Protein AF-A0A834XW19-F1 (afdb_monomer)

Radius of gyration: 42.72 Å; Cα contacts (8 Å, |Δi|>4): 53; chains: 1; bounding box: 102×80×108 Å

Sequence (128 aa):
MDFLDDDEDLFYEEPSVETSIPHNPIEENLMNQLNTVQEQIRIAQNETVQTQELTDRILDKLFQKCLYLRDESSDSETELYDETGAPVAKKKCKRNNHDPLLIIDDIWHRIIDHKWIIGINLINNSKQ

Structure (mmCIF, N/CA/C/O backbone):
data_AF-A0A834XW19-F1
#
_entry.id   AF-A0A834XW19-F1
#
loop_
_atom_site.group_PDB
_atom_site.id
_atom_site.type_symbol
_atom_site.label_atom_id
_atom_site.label_alt_id
_atom_site.label_comp_id
_atom_site.label_asym_id
_atom_site.label_entity_id
_atom_site.label_seq_id
_atom_site.pdbx_PDB_ins_code
_atom_site.Cartn_x
_atom_site.Cartn_y
_atom_site.Cartn_z
_atom_site.occupancy
_atom_site.B_iso_or_equiv
_atom_site.auth_seq_id
_atom_site.auth_comp_id
_atom_site.auth_asym_id
_atom_site.auth_atom_id
_atom_site.pdbx_PDB_model_num
ATOM 1 N N . MET A 1 1 ? 61.018 -59.749 -54.832 1.00 38.97 1 MET A N 1
ATOM 2 C CA . MET A 1 1 ? 62.216 -58.962 -54.502 1.00 38.97 1 MET A CA 1
ATOM 3 C C . MET A 1 1 ? 61.912 -57.542 -54.916 1.00 38.97 1 MET A C 1
ATOM 5 O O . MET A 1 1 ? 62.233 -57.157 -56.030 1.00 38.97 1 MET A O 1
ATOM 9 N N . ASP A 1 2 ? 60.963 -56.915 -54.221 1.00 47.47 2 ASP A N 1
ATOM 10 C CA . ASP A 1 2 ? 61.080 -56.379 -52.839 1.00 47.47 2 ASP A CA 1
ATOM 11 C C . ASP A 1 2 ? 61.902 -55.082 -52.950 1.00 47.47 2 ASP A C 1
ATOM 13 O O . ASP A 1 2 ? 62.939 -55.084 -53.605 1.00 47.47 2 ASP A O 1
ATOM 17 N N . PHE A 1 3 ? 61.469 -53.928 -52.451 1.00 44.00 3 PHE A N 1
ATOM 18 C CA . PHE A 1 3 ? 60.990 -53.682 -51.096 1.00 44.00 3 PHE A CA 1
ATOM 19 C C . PHE A 1 3 ? 59.999 -52.506 -51.032 1.00 44.00 3 PHE A C 1
ATOM 21 O O . PHE A 1 3 ? 59.973 -51.645 -51.910 1.00 44.00 3 PHE A O 1
ATOM 28 N N . LEU A 1 4 ? 59.186 -52.556 -49.975 1.00 53.06 4 LEU A N 1
ATOM 29 C CA . LEU A 1 4 ? 58.339 -51.503 -49.417 1.00 53.06 4 LEU A CA 1
ATOM 30 C C . LEU A 1 4 ? 59.165 -50.271 -49.012 1.00 53.06 4 LEU A C 1
ATOM 32 O O . LEU A 1 4 ? 60.360 -50.409 -48.765 1.00 53.06 4 LEU A O 1
ATOM 36 N N . ASP A 1 5 ? 58.509 -49.113 -48.967 1.00 49.56 5 ASP A N 1
ATOM 37 C CA . ASP A 1 5 ? 58.403 -48.216 -47.795 1.00 49.56 5 ASP A CA 1
ATOM 38 C C . ASP A 1 5 ? 57.651 -46.965 -48.297 1.00 49.56 5 ASP A C 1
ATOM 40 O O . ASP A 1 5 ? 58.049 -46.337 -49.276 1.00 49.56 5 ASP A O 1
ATOM 44 N N . ASP A 1 6 ? 56.386 -46.760 -47.926 1.00 57.53 6 ASP A N 1
ATOM 45 C CA . ASP A 1 6 ? 55.945 -46.350 -46.583 1.00 57.53 6 ASP A CA 1
ATOM 46 C C . ASP A 1 6 ? 56.638 -45.054 -46.173 1.00 57.53 6 ASP A C 1
ATOM 48 O O . ASP A 1 6 ? 57.533 -45.064 -45.346 1.00 57.53 6 ASP A O 1
ATOM 52 N N . ASP A 1 7 ? 56.238 -43.950 -46.804 1.00 54.88 7 ASP A N 1
ATOM 53 C CA . ASP A 1 7 ? 56.538 -42.617 -46.301 1.00 54.88 7 ASP A CA 1
ATOM 54 C C . ASP A 1 7 ? 55.292 -41.745 -46.465 1.00 54.88 7 ASP A C 1
ATOM 56 O O . ASP A 1 7 ? 54.982 -41.204 -47.528 1.00 54.88 7 ASP A O 1
ATOM 60 N N . GLU A 1 8 ? 54.596 -41.673 -45.337 1.00 55.12 8 GLU A N 1
ATOM 61 C CA . GLU A 1 8 ? 53.837 -40.532 -44.850 1.00 55.12 8 GLU A CA 1
ATOM 62 C C . GLU A 1 8 ? 52.593 -40.132 -45.647 1.00 55.12 8 GLU A C 1
ATOM 64 O O . GLU A 1 8 ? 52.602 -39.272 -46.531 1.00 55.12 8 GLU A O 1
ATOM 69 N N . ASP A 1 9 ? 51.463 -40.677 -45.184 1.00 52.72 9 ASP A N 1
ATOM 70 C CA . ASP A 1 9 ? 50.195 -39.957 -45.126 1.00 52.72 9 ASP A CA 1
ATOM 71 C C . ASP A 1 9 ? 50.441 -38.567 -44.517 1.00 52.72 9 ASP A C 1
ATOM 73 O O . ASP A 1 9 ? 50.406 -38.364 -43.300 1.00 52.72 9 ASP A O 1
ATOM 77 N N . LEU A 1 10 ? 50.736 -37.606 -45.393 1.00 51.56 10 LEU A N 1
ATOM 78 C CA . LEU A 1 10 ? 50.850 -36.198 -45.074 1.00 51.56 10 LEU A CA 1
ATOM 79 C C . LEU A 1 10 ? 49.490 -35.770 -44.524 1.00 51.56 10 LEU A C 1
ATOM 81 O O . LEU A 1 10 ? 48.539 -35.541 -45.275 1.00 51.56 10 LEU A O 1
ATOM 85 N N . PHE A 1 11 ? 49.407 -35.719 -43.196 1.00 50.72 11 PHE A N 1
ATOM 86 C CA . PHE A 1 11 ? 48.340 -35.087 -42.444 1.00 50.72 11 PHE A CA 1
ATOM 87 C C . PHE A 1 11 ? 48.086 -33.703 -43.048 1.00 50.72 11 PHE A C 1
ATOM 89 O O . PHE A 1 11 ? 48.764 -32.726 -42.730 1.00 50.72 11 PHE A O 1
ATOM 96 N N . TYR A 1 12 ? 47.077 -33.597 -43.908 1.00 55.84 12 TYR A N 1
ATOM 97 C CA . TYR A 1 12 ? 46.392 -32.334 -44.096 1.00 55.84 12 TYR A CA 1
ATOM 98 C C . TYR A 1 12 ? 45.549 -32.133 -42.836 1.00 55.84 12 TYR A C 1
ATOM 100 O O . TYR A 1 12 ? 44.353 -32.415 -42.819 1.00 55.84 12 TYR A O 1
ATOM 108 N N . GLU A 1 13 ? 46.198 -31.692 -41.753 1.00 59.81 13 GLU A N 1
ATOM 109 C CA . GLU A 1 13 ? 45.507 -30.933 -40.717 1.00 59.81 13 GLU A CA 1
ATOM 110 C C . GLU A 1 13 ? 44.960 -29.687 -41.409 1.00 59.81 13 GLU A C 1
ATOM 112 O O . GLU A 1 13 ? 45.646 -28.686 -41.621 1.00 59.81 13 GLU A O 1
ATOM 117 N N . GLU A 1 14 ? 43.712 -29.794 -41.851 1.00 58.34 14 GLU A N 1
ATOM 118 C CA . GLU A 1 14 ? 42.887 -28.644 -42.156 1.00 58.34 14 GLU A CA 1
ATOM 119 C C . GLU A 1 14 ? 42.942 -27.750 -40.909 1.00 58.34 14 GLU A C 1
ATOM 121 O O . GLU A 1 14 ? 42.605 -28.228 -39.820 1.00 58.34 14 GLU A O 1
ATOM 126 N N . PRO A 1 15 ? 43.429 -26.496 -40.997 1.00 52.59 15 PRO A N 1
ATOM 127 C CA . PRO A 1 15 ? 43.419 -25.630 -39.838 1.00 52.59 15 PRO A CA 1
ATOM 128 C C . PRO A 1 15 ? 41.955 -25.457 -39.463 1.00 52.59 15 PRO A C 1
ATOM 130 O O . PRO A 1 15 ? 41.191 -24.824 -40.194 1.00 52.59 15 PRO A O 1
ATOM 133 N N . SER A 1 16 ? 41.557 -26.069 -38.348 1.00 56.69 16 SER A N 1
ATOM 134 C CA . SER A 1 16 ? 40.262 -25.853 -37.733 1.00 56.69 16 SER A CA 1
ATOM 135 C C . SER A 1 16 ? 40.161 -24.359 -37.493 1.00 56.69 16 SER A C 1
ATOM 137 O O . SER A 1 16 ? 40.788 -23.823 -36.579 1.00 56.69 16 SER A O 1
ATOM 139 N N . VAL A 1 17 ? 39.447 -23.680 -38.390 1.00 54.78 17 VAL A N 1
ATOM 140 C CA . VAL A 1 17 ? 39.133 -22.268 -38.271 1.00 54.78 17 VAL A CA 1
ATOM 141 C C . VAL A 1 17 ? 38.391 -22.163 -36.956 1.00 54.78 17 VAL A C 1
ATOM 143 O O . VAL A 1 17 ? 37.241 -22.589 -36.855 1.00 54.78 17 VAL A O 1
ATOM 146 N N . GLU A 1 18 ? 39.074 -21.661 -35.929 1.00 56.22 18 GLU A N 1
ATOM 147 C CA . GLU A 1 18 ? 38.425 -21.200 -34.719 1.00 56.22 18 GLU A CA 1
ATOM 148 C C . GLU A 1 18 ? 37.368 -20.207 -35.187 1.00 56.22 18 GLU A C 1
ATOM 150 O O . GLU A 1 18 ? 37.670 -19.096 -35.634 1.00 56.22 18 GLU A O 1
ATOM 155 N N . THR A 1 19 ? 36.112 -20.644 -35.184 1.00 52.00 19 THR A N 1
ATOM 156 C CA . THR A 1 19 ? 34.979 -19.777 -35.450 1.00 52.00 19 THR A CA 1
ATOM 157 C C . THR A 1 19 ? 34.904 -18.829 -34.267 1.00 52.00 19 THR A C 1
ATOM 159 O O . THR A 1 19 ? 34.219 -19.097 -33.281 1.00 52.00 19 THR A O 1
ATOM 162 N N . SER A 1 20 ? 35.673 -17.744 -34.339 1.00 59.97 20 SER A N 1
ATOM 163 C CA . SER A 1 20 ? 35.473 -16.558 -33.526 1.00 59.97 20 SER A CA 1
ATOM 164 C C . SER A 1 20 ? 34.007 -16.178 -33.693 1.00 59.97 20 SER A C 1
ATOM 166 O O . SER A 1 20 ? 33.575 -15.784 -34.780 1.00 59.97 20 SER A O 1
ATOM 168 N N . ILE A 1 21 ? 33.218 -16.428 -32.646 1.00 67.19 21 ILE A N 1
ATOM 169 C CA . ILE A 1 21 ? 31.801 -16.086 -32.616 1.00 67.19 21 ILE A CA 1
ATOM 170 C C . ILE A 1 21 ? 31.738 -14.586 -32.917 1.00 67.19 21 ILE A C 1
ATOM 172 O O . ILE A 1 21 ? 32.397 -13.814 -32.214 1.00 67.19 21 ILE A O 1
ATOM 176 N N . PRO A 1 22 ? 31.010 -14.148 -33.957 1.00 67.06 22 PRO A N 1
ATOM 177 C CA . PRO A 1 22 ? 30.932 -12.735 -34.283 1.00 67.06 22 PRO A CA 1
ATOM 178 C C . PRO A 1 22 ? 30.329 -11.990 -33.090 1.00 67.06 22 PRO A C 1
ATOM 180 O O . PRO A 1 22 ? 29.150 -12.129 -32.774 1.00 67.06 22 PRO A O 1
ATOM 183 N N . HIS A 1 23 ? 31.171 -11.228 -32.395 1.00 73.00 23 HIS A N 1
ATOM 184 C CA . HIS A 1 23 ? 30.787 -10.436 -31.239 1.00 73.00 23 HIS A CA 1
ATOM 185 C C . HIS A 1 23 ? 29.900 -9.283 -31.714 1.00 73.00 23 HIS A C 1
ATOM 187 O O . HIS A 1 23 ? 30.380 -8.335 -32.339 1.00 73.00 23 HIS A O 1
ATOM 193 N N . ASN A 1 24 ? 28.591 -9.401 -31.481 1.00 84.44 24 ASN A N 1
ATOM 194 C CA . ASN A 1 24 ? 27.619 -8.389 -31.864 1.00 84.44 24 ASN A CA 1
ATOM 195 C C . ASN A 1 24 ? 27.370 -7.426 -30.687 1.00 84.44 24 ASN A C 1
ATOM 197 O O . ASN A 1 24 ? 26.634 -7.768 -29.759 1.00 84.44 24 ASN A O 1
ATOM 201 N N . PRO A 1 25 ? 27.917 -6.200 -30.724 1.00 88.56 25 PRO A N 1
ATOM 202 C CA . PRO A 1 25 ? 27.779 -5.249 -29.621 1.00 88.56 25 PRO A CA 1
ATOM 203 C C . PRO A 1 25 ? 26.329 -4.789 -29.409 1.0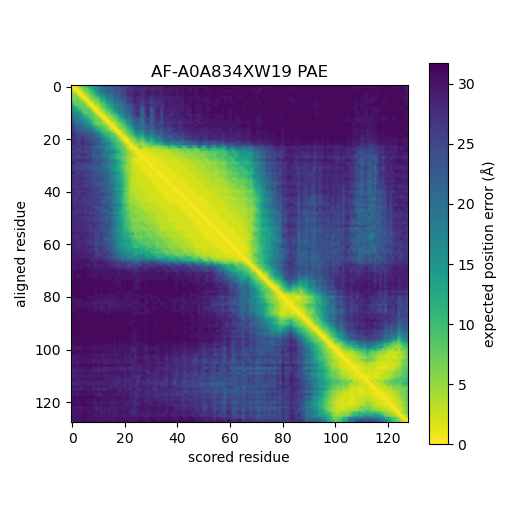0 88.56 25 PRO A C 1
ATOM 205 O O . PRO A 1 25 ? 25.963 -4.346 -28.321 1.00 88.56 25 PRO A O 1
ATOM 208 N N . ILE A 1 26 ? 25.478 -4.889 -30.438 1.00 91.06 26 ILE A N 1
ATOM 209 C CA . ILE A 1 26 ? 24.055 -4.553 -30.323 1.00 91.06 26 ILE A CA 1
ATOM 210 C C . ILE A 1 26 ? 23.337 -5.616 -29.490 1.00 91.06 26 ILE A C 1
ATOM 212 O O . ILE A 1 26 ? 22.534 -5.276 -28.626 1.00 91.06 26 ILE A O 1
ATOM 216 N N . GLU A 1 27 ? 23.644 -6.890 -29.726 1.00 90.94 27 GLU A N 1
ATOM 217 C CA . GLU A 1 27 ? 23.060 -8.011 -28.990 1.00 90.94 27 GLU A CA 1
ATOM 218 C C . GLU A 1 27 ? 23.441 -7.964 -27.507 1.00 90.94 27 GLU A C 1
ATOM 220 O O . GLU A 1 27 ? 22.569 -8.074 -26.648 1.00 90.94 27 GLU A O 1
ATOM 225 N N . GLU A 1 28 ? 24.711 -7.688 -27.199 1.00 89.44 28 GLU A N 1
ATOM 226 C CA . GLU A 1 28 ? 25.172 -7.518 -25.818 1.00 89.44 28 GLU A CA 1
ATOM 227 C C . GLU A 1 28 ? 24.458 -6.355 -25.115 1.00 89.44 28 GLU A C 1
ATOM 229 O O . GLU A 1 28 ? 23.968 -6.502 -23.995 1.00 89.44 28 GLU A O 1
ATOM 234 N N . ASN A 1 29 ? 24.342 -5.201 -25.780 1.00 93.25 29 ASN A N 1
ATOM 235 C CA . ASN A 1 29 ? 23.643 -4.048 -25.217 1.00 93.25 29 ASN A CA 1
ATOM 236 C C . ASN A 1 29 ? 22.161 -4.356 -24.944 1.00 93.25 29 ASN A C 1
ATOM 238 O O . ASN A 1 29 ? 21.643 -4.006 -23.884 1.00 93.25 29 ASN A O 1
ATOM 242 N N . LEU A 1 30 ? 21.482 -5.049 -25.864 1.00 95.12 30 LEU A N 1
ATOM 243 C CA . LEU A 1 30 ? 20.094 -5.476 -25.669 1.00 95.12 30 LEU A CA 1
ATOM 244 C C . LEU A 1 30 ? 19.961 -6.466 -24.508 1.00 95.12 30 LEU A C 1
ATOM 246 O O . LEU A 1 30 ? 19.045 -6.330 -23.696 1.00 95.12 30 LEU A O 1
ATOM 250 N N . MET A 1 31 ? 20.888 -7.417 -24.383 1.00 95.12 31 MET A N 1
ATOM 251 C CA . MET A 1 31 ? 20.888 -8.381 -23.284 1.00 95.12 31 MET A CA 1
ATOM 252 C C . MET A 1 31 ? 21.124 -7.695 -21.931 1.00 95.12 31 MET A C 1
ATOM 254 O O . MET A 1 31 ? 20.429 -7.978 -20.957 1.00 95.12 31 MET A O 1
ATOM 258 N N . ASN A 1 32 ? 22.042 -6.729 -21.875 1.00 94.62 32 ASN A N 1
ATOM 259 C CA . ASN A 1 32 ? 22.302 -5.933 -20.676 1.00 94.62 32 ASN A CA 1
ATOM 260 C C . ASN A 1 32 ? 21.085 -5.094 -20.268 1.00 94.62 32 ASN A C 1
ATOM 262 O O . ASN A 1 32 ? 20.741 -5.034 -19.084 1.00 94.62 32 ASN A O 1
ATOM 266 N N . GLN A 1 33 ? 20.396 -4.480 -21.234 1.00 96.56 33 GLN A N 1
ATOM 267 C CA . GLN A 1 33 ? 19.154 -3.748 -20.975 1.00 96.56 33 GLN A CA 1
ATOM 268 C C . GLN A 1 33 ? 18.055 -4.675 -20.458 1.00 96.56 33 GLN A C 1
ATOM 270 O O . GLN A 1 33 ? 17.401 -4.350 -19.468 1.00 96.56 33 GLN A O 1
ATOM 275 N N . LEU A 1 34 ? 17.888 -5.848 -21.074 1.00 96.81 34 LEU A N 1
ATOM 276 C CA . LEU A 1 34 ? 16.910 -6.840 -20.639 1.00 96.81 34 LEU A CA 1
ATOM 277 C C . LEU A 1 34 ? 17.184 -7.302 -19.204 1.00 96.81 34 LEU A C 1
ATOM 279 O O . LEU A 1 34 ? 16.273 -7.277 -18.378 1.00 96.81 34 LEU A O 1
ATOM 283 N N . ASN A 1 35 ? 18.433 -7.647 -18.891 1.00 96.62 35 ASN A N 1
ATOM 284 C CA . ASN A 1 35 ? 18.844 -8.062 -17.549 1.00 96.62 35 ASN A CA 1
ATOM 285 C C . ASN A 1 35 ? 18.599 -6.953 -16.518 1.00 96.62 35 ASN A C 1
ATOM 287 O O . ASN A 1 35 ? 18.106 -7.217 -15.424 1.00 96.62 35 ASN A O 1
ATOM 291 N N . THR A 1 36 ? 18.885 -5.701 -16.881 1.00 97.31 36 THR A N 1
ATOM 292 C CA . THR A 1 36 ? 18.637 -4.545 -16.008 1.00 97.31 36 THR A CA 1
ATOM 293 C C . THR A 1 36 ? 17.147 -4.390 -15.705 1.00 97.31 36 THR A C 1
ATOM 295 O O . THR A 1 36 ? 16.764 -4.225 -14.549 1.00 97.31 36 THR A O 1
ATOM 298 N N . VAL A 1 37 ? 16.292 -4.475 -16.728 1.00 97.38 37 VAL A N 1
ATOM 299 C CA . VAL A 1 37 ? 14.834 -4.381 -16.560 1.00 97.38 37 VAL A CA 1
ATOM 300 C C . VAL A 1 37 ? 14.301 -5.555 -15.739 1.00 97.38 37 VAL A C 1
ATOM 302 O O . VAL A 1 37 ? 13.478 -5.354 -14.848 1.00 97.38 37 VAL A O 1
ATOM 305 N N . GLN A 1 38 ? 14.783 -6.773 -15.987 1.00 97.88 38 GLN A N 1
ATOM 306 C CA . GLN A 1 38 ? 14.400 -7.954 -15.211 1.00 97.88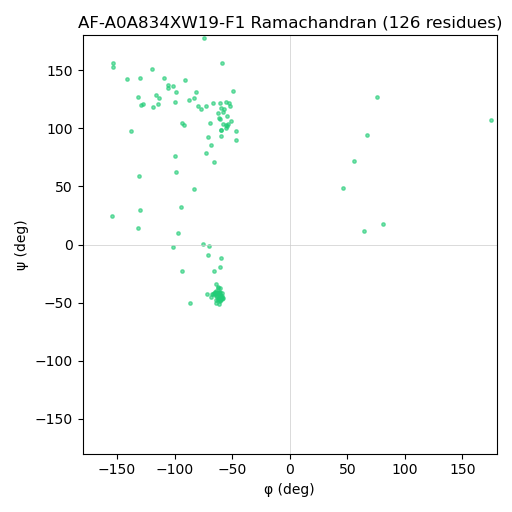 38 GLN A CA 1
ATOM 307 C C . GLN A 1 38 ? 14.771 -7.813 -13.732 1.00 97.88 38 GLN A C 1
ATOM 309 O O . GLN A 1 38 ? 13.952 -8.124 -12.868 1.00 97.88 38 GLN A O 1
ATOM 314 N N . GLU A 1 39 ? 15.961 -7.293 -13.431 1.00 97.62 39 GLU A N 1
ATOM 315 C CA . GLU A 1 39 ? 16.381 -7.056 -12.051 1.00 97.62 39 GLU A CA 1
ATOM 316 C C . GLU A 1 39 ? 15.527 -5.977 -11.375 1.00 97.62 39 GLU A C 1
ATOM 318 O O . GLU A 1 39 ? 15.086 -6.159 -10.242 1.00 97.62 39 GLU A O 1
ATOM 323 N N . GLN A 1 40 ? 15.200 -4.891 -12.081 1.00 97.75 40 GLN A N 1
ATOM 324 C CA . GLN A 1 40 ? 14.288 -3.867 -11.561 1.00 97.75 40 GLN A CA 1
ATOM 325 C C . GLN A 1 40 ? 12.894 -4.429 -11.264 1.00 97.75 40 GLN A C 1
ATOM 327 O O . GLN A 1 40 ? 12.324 -4.131 -10.215 1.00 97.75 40 GLN A O 1
ATOM 332 N N . ILE A 1 41 ? 12.358 -5.281 -12.145 1.00 97.94 41 ILE A N 1
ATOM 333 C CA . ILE A 1 41 ? 11.077 -5.964 -11.919 1.00 97.94 41 ILE A CA 1
ATOM 334 C C . ILE A 1 41 ? 11.159 -6.842 -10.666 1.00 97.94 41 ILE A C 1
ATOM 336 O O . ILE A 1 41 ? 10.258 -6.798 -9.827 1.00 97.94 41 ILE A O 1
ATOM 340 N N . ARG A 1 42 ? 12.242 -7.610 -10.507 1.00 97.75 42 ARG A N 1
ATOM 341 C CA . ARG A 1 42 ? 12.456 -8.476 -9.341 1.00 97.75 42 ARG A CA 1
ATOM 342 C C . ARG A 1 42 ? 12.508 -7.674 -8.039 1.00 97.75 42 ARG A C 1
ATOM 344 O O . ARG A 1 42 ? 11.893 -8.071 -7.049 1.00 97.75 42 ARG A O 1
ATOM 351 N N . ILE A 1 43 ? 13.219 -6.545 -8.036 1.00 97.75 43 ILE A N 1
ATOM 352 C CA . ILE A 1 43 ? 13.303 -5.641 -6.881 1.00 97.75 43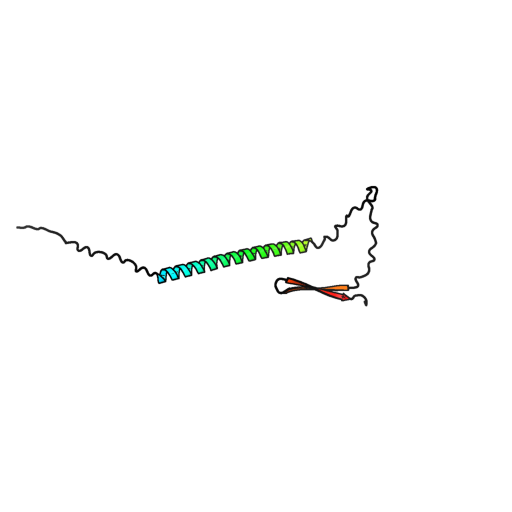 ILE A CA 1
ATOM 353 C C . ILE A 1 43 ? 11.914 -5.093 -6.539 1.00 97.75 43 ILE A C 1
ATOM 355 O O . ILE A 1 43 ? 11.474 -5.239 -5.400 1.00 97.75 43 ILE A O 1
ATOM 359 N N . ALA A 1 44 ? 11.190 -4.553 -7.521 1.00 97.44 44 ALA A N 1
ATOM 360 C CA . ALA A 1 44 ? 9.858 -3.987 -7.309 1.00 97.44 44 ALA A CA 1
ATOM 361 C C . ALA A 1 44 ? 8.848 -5.025 -6.779 1.00 97.44 44 ALA A C 1
ATOM 363 O O . ALA A 1 44 ? 8.027 -4.721 -5.910 1.00 97.44 44 ALA A O 1
ATOM 364 N N . GLN A 1 45 ? 8.921 -6.272 -7.255 1.00 97.88 45 GLN A N 1
ATOM 365 C CA . GLN A 1 45 ? 8.106 -7.373 -6.730 1.00 97.88 45 GLN A CA 1
ATOM 366 C C . GLN A 1 45 ? 8.405 -7.644 -5.252 1.00 97.88 45 GLN A C 1
ATOM 368 O O . GLN A 1 45 ? 7.481 -7.760 -4.448 1.00 97.88 45 GLN A O 1
ATOM 373 N N . ASN A 1 46 ? 9.683 -7.700 -4.878 1.00 97.81 46 ASN A N 1
ATOM 374 C CA . ASN A 1 46 ? 10.096 -7.912 -3.493 1.00 97.81 46 ASN A CA 1
ATOM 375 C C . ASN A 1 46 ? 9.649 -6.761 -2.572 1.00 97.81 46 ASN A C 1
ATOM 377 O O . ASN A 1 46 ? 9.130 -7.004 -1.485 1.00 97.81 46 ASN A O 1
ATOM 381 N N . GLU A 1 47 ? 9.789 -5.511 -3.015 1.00 97.62 47 GLU A N 1
ATOM 382 C CA . GLU A 1 47 ? 9.310 -4.337 -2.272 1.00 97.62 47 GLU A CA 1
ATOM 383 C C . GLU A 1 47 ? 7.786 -4.346 -2.087 1.00 97.62 47 GLU A C 1
ATOM 385 O O . GLU A 1 47 ? 7.284 -3.992 -1.016 1.00 97.62 47 GLU A O 1
ATOM 390 N N . THR A 1 48 ? 7.045 -4.803 -3.101 1.00 97.06 48 THR A N 1
ATOM 391 C CA . THR A 1 48 ? 5.584 -4.956 -3.029 1.00 97.06 48 THR A CA 1
ATOM 392 C C . THR A 1 48 ? 5.193 -5.961 -1.947 1.00 97.06 48 THR A C 1
ATOM 394 O O . THR A 1 48 ? 4.347 -5.653 -1.109 1.00 97.06 48 THR A O 1
ATOM 397 N N . VAL A 1 49 ? 5.847 -7.129 -1.915 1.00 97.62 49 VAL A N 1
ATOM 398 C CA . VAL A 1 49 ? 5.606 -8.161 -0.891 1.00 97.62 49 VAL A CA 1
ATOM 399 C C . VAL A 1 49 ? 5.908 -7.622 0.507 1.00 97.62 49 VAL A C 1
ATOM 401 O O . VAL A 1 49 ? 5.068 -7.725 1.396 1.00 97.62 49 VAL A O 1
ATOM 404 N N . GLN A 1 50 ? 7.054 -6.964 0.699 1.00 96.88 50 GLN A N 1
ATOM 405 C CA . GLN A 1 50 ? 7.412 -6.383 1.999 1.00 96.88 50 GLN A CA 1
ATOM 406 C C . GLN A 1 50 ? 6.412 -5.316 2.457 1.00 96.88 50 GLN A C 1
ATOM 408 O O . GLN A 1 50 ? 6.042 -5.262 3.630 1.00 96.88 50 GLN A O 1
ATOM 413 N N . THR A 1 51 ? 5.954 -4.466 1.538 1.00 95.94 51 THR A N 1
ATOM 414 C CA . THR A 1 51 ? 4.954 -3.436 1.847 1.00 95.94 51 THR A CA 1
ATOM 415 C C . THR A 1 51 ? 3.627 -4.070 2.259 1.00 95.94 51 THR A C 1
ATOM 417 O O . THR A 1 51 ? 2.994 -3.603 3.210 1.00 95.94 51 THR A O 1
ATOM 420 N N . GLN A 1 52 ? 3.221 -5.149 1.588 1.00 97.19 52 GLN A N 1
ATOM 421 C CA . GLN A 1 52 ? 2.015 -5.898 1.924 1.00 97.19 52 GLN A CA 1
ATOM 422 C C . GLN A 1 52 ? 2.120 -6.532 3.318 1.00 97.19 52 GLN A C 1
ATOM 424 O O . GLN A 1 52 ? 1.268 -6.270 4.162 1.00 97.19 52 GLN A O 1
ATOM 429 N N . GLU A 1 53 ? 3.212 -7.240 3.617 1.00 97.25 53 GLU A N 1
ATOM 430 C CA . GLU A 1 53 ? 3.454 -7.840 4.938 1.00 97.25 53 GLU A CA 1
ATOM 431 C C . GLU A 1 53 ? 3.462 -6.799 6.070 1.00 97.25 53 GLU A C 1
ATOM 433 O O . GLU A 1 53 ? 2.905 -7.013 7.152 1.00 97.25 53 GLU A O 1
ATOM 438 N N . LEU A 1 54 ? 4.088 -5.640 5.840 1.00 96.56 54 LEU A N 1
ATOM 439 C CA . LEU A 1 54 ? 4.100 -4.547 6.811 1.00 96.56 54 LEU A CA 1
ATOM 440 C C . LEU A 1 54 ? 2.698 -3.978 7.040 1.00 96.56 54 LEU A C 1
ATOM 442 O O . LEU A 1 54 ? 2.349 -3.682 8.187 1.00 96.56 54 LEU A O 1
ATOM 446 N N . THR A 1 55 ? 1.914 -3.833 5.971 1.00 95.81 55 THR A N 1
ATOM 447 C CA . THR A 1 55 ? 0.532 -3.345 6.028 1.00 95.81 55 THR A CA 1
ATOM 448 C C . THR A 1 55 ? -0.346 -4.316 6.809 1.00 95.81 55 THR A C 1
ATOM 450 O O . THR A 1 55 ? -1.021 -3.885 7.745 1.00 95.81 55 THR A O 1
ATOM 453 N N . ASP A 1 56 ? -0.262 -5.615 6.520 1.00 96.62 56 ASP A N 1
ATOM 454 C CA . ASP A 1 56 ? -1.006 -6.661 7.227 1.00 96.62 56 ASP A CA 1
ATOM 455 C C . ASP A 1 56 ? -0.660 -6.664 8.722 1.00 96.62 56 ASP A C 1
ATOM 457 O O . ASP A 1 56 ? -1.540 -6.618 9.581 1.00 96.62 56 ASP A O 1
ATOM 461 N N . ARG A 1 57 ? 0.630 -6.555 9.066 1.00 96.56 57 ARG A N 1
ATOM 462 C CA . ARG A 1 57 ? 1.068 -6.460 10.467 1.00 96.56 57 ARG A CA 1
ATOM 463 C C . ARG A 1 57 ? 0.541 -5.211 11.180 1.00 96.56 57 ARG A C 1
ATOM 465 O O . ARG A 1 57 ? 0.298 -5.243 12.389 1.00 96.56 57 ARG A O 1
ATOM 472 N N . ILE A 1 58 ? 0.440 -4.079 10.482 1.00 95.25 58 ILE A N 1
ATOM 473 C CA . ILE A 1 58 ? -0.138 -2.850 11.046 1.00 95.25 58 ILE A CA 1
ATOM 474 C C . ILE A 1 58 ? -1.634 -3.047 11.279 1.00 95.25 58 ILE A C 1
ATOM 476 O O . ILE A 1 58 ? -2.113 -2.707 12.362 1.00 95.25 58 ILE A O 1
ATOM 480 N N . LEU A 1 59 ? -2.348 -3.616 10.307 1.00 95.31 59 LEU A N 1
ATOM 481 C CA . LEU A 1 59 ? -3.773 -3.912 10.418 1.00 95.31 59 LEU A CA 1
ATOM 482 C C . LEU A 1 59 ? -4.056 -4.846 11.593 1.00 95.31 59 LEU A C 1
ATOM 484 O O . LEU A 1 59 ? -4.904 -4.516 12.417 1.00 95.31 59 LEU A O 1
ATOM 488 N N . ASP A 1 60 ? -3.284 -5.920 11.753 1.00 94.06 60 ASP A N 1
ATOM 489 C CA . ASP A 1 60 ? -3.409 -6.832 12.891 1.00 94.06 60 ASP A CA 1
ATOM 490 C C . ASP A 1 60 ? -3.211 -6.106 14.221 1.00 94.06 60 ASP A C 1
ATOM 492 O O . ASP A 1 60 ? -4.015 -6.240 15.143 1.00 94.06 60 ASP A O 1
ATOM 496 N N . LYS A 1 61 ? -2.170 -5.273 14.335 1.00 91.12 61 LYS A N 1
ATOM 497 C CA . LYS A 1 61 ? -1.930 -4.491 15.557 1.00 91.12 61 LYS A CA 1
ATOM 498 C C . LYS A 1 61 ? -3.070 -3.524 15.856 1.00 91.12 61 LYS A C 1
ATOM 500 O O . LYS A 1 61 ? -3.430 -3.364 17.021 1.00 91.12 61 LYS A O 1
ATOM 505 N N . LEU A 1 62 ? -3.607 -2.854 14.839 1.00 89.62 62 LEU A N 1
ATOM 506 C CA . LEU A 1 62 ? -4.741 -1.948 14.997 1.00 89.62 62 LEU A CA 1
ATOM 507 C C . LEU A 1 62 ? -6.003 -2.713 15.393 1.00 89.62 62 LEU A C 1
ATOM 509 O O . LEU A 1 62 ? -6.695 -2.287 16.309 1.00 89.62 62 LEU A O 1
ATOM 513 N N . PHE A 1 63 ? -6.256 -3.865 14.777 1.00 90.56 63 PHE A N 1
ATOM 514 C CA . PHE A 1 63 ? -7.378 -4.732 15.106 1.00 90.56 63 PHE A CA 1
ATOM 515 C C . PHE A 1 63 ? -7.309 -5.218 16.557 1.00 90.56 63 PHE A C 1
ATOM 517 O O . PHE A 1 63 ? -8.270 -5.047 17.304 1.00 90.56 63 PHE A O 1
ATOM 524 N N . GLN A 1 64 ? -6.152 -5.726 16.997 1.00 82.94 64 GLN A N 1
ATOM 525 C CA . GLN A 1 64 ? -5.938 -6.118 18.393 1.00 82.94 64 GLN A CA 1
ATOM 526 C C . GLN A 1 64 ? -6.144 -4.928 19.338 1.00 82.94 64 GLN A C 1
ATOM 528 O O . GLN A 1 64 ? -6.853 -5.048 20.333 1.00 82.94 64 GLN A O 1
ATOM 533 N N . LYS A 1 65 ? -5.602 -3.747 19.007 1.00 81.00 65 LYS A N 1
ATOM 534 C CA . LYS A 1 65 ? -5.865 -2.531 19.788 1.00 81.00 65 LYS A CA 1
ATOM 535 C C . LYS A 1 65 ? -7.355 -2.217 19.859 1.00 81.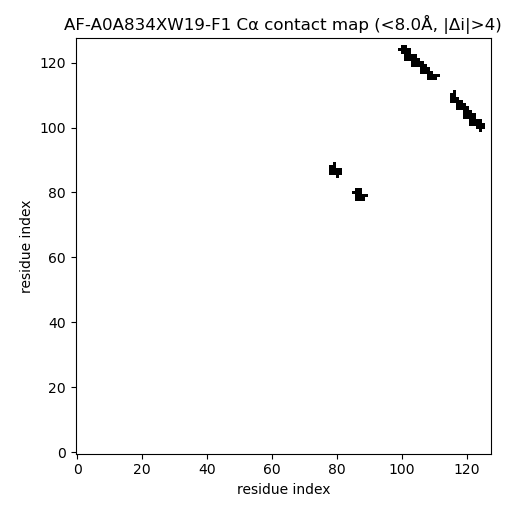00 65 LYS A C 1
ATOM 537 O O . LYS A 1 65 ? -7.833 -1.959 20.947 1.00 81.00 65 LYS A O 1
ATOM 542 N N . CYS A 1 66 ? -8.102 -2.269 18.760 1.00 77.69 66 CYS A N 1
ATOM 543 C CA . CYS A 1 66 ? -9.543 -2.011 18.765 1.00 77.69 66 CYS A CA 1
ATOM 544 C C . CYS A 1 66 ? -10.343 -3.039 19.579 1.00 77.69 66 CYS A C 1
ATOM 546 O O . CYS A 1 66 ? -11.340 -2.665 20.195 1.00 77.69 66 CY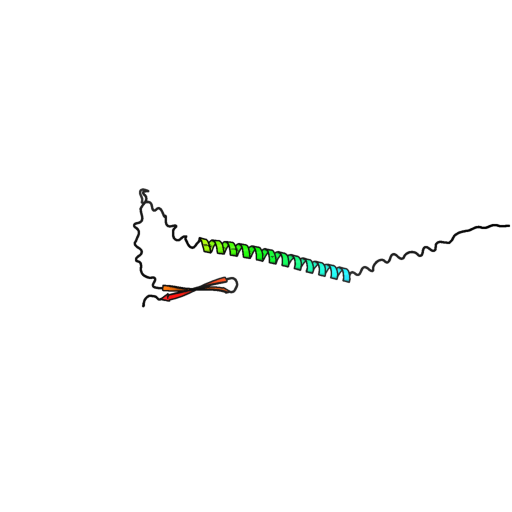S A O 1
ATOM 548 N N . LEU A 1 67 ? -9.919 -4.307 19.595 1.00 75.94 67 LEU A N 1
ATOM 549 C CA . LEU A 1 67 ? -10.547 -5.344 20.413 1.00 75.94 67 LEU A CA 1
ATOM 550 C C . LEU A 1 67 ? -10.333 -5.101 21.912 1.00 75.94 67 LEU A C 1
ATOM 552 O O . LEU A 1 67 ? -11.281 -5.244 22.680 1.00 75.94 67 LEU A O 1
ATOM 556 N N . TYR A 1 68 ? -9.125 -4.701 22.324 1.00 65.88 68 TYR A N 1
ATOM 557 C CA . TYR A 1 68 ? -8.785 -4.537 23.743 1.00 65.88 68 TYR A CA 1
ATOM 558 C C . TYR A 1 68 ? -8.975 -3.109 24.292 1.00 65.88 68 TYR A C 1
ATOM 560 O O . TYR A 1 68 ? -9.201 -2.964 25.487 1.00 65.88 68 TYR A O 1
ATOM 568 N N . LEU A 1 69 ? -8.977 -2.053 23.463 1.00 55.66 69 LEU A N 1
ATOM 569 C CA . LEU A 1 69 ? -9.306 -0.675 23.893 1.00 55.66 69 LEU A CA 1
ATOM 570 C C . LEU A 1 69 ? -10.810 -0.446 24.120 1.00 55.66 69 LEU A C 1
ATOM 572 O O . LEU A 1 69 ? -11.214 0.666 24.463 1.00 55.66 69 LEU A O 1
ATOM 576 N N . ARG A 1 70 ? -11.665 -1.459 23.927 1.00 48.84 70 ARG A N 1
ATOM 577 C CA . ARG A 1 70 ? -13.105 -1.325 24.184 1.00 48.84 70 ARG A CA 1
ATOM 578 C C . ARG A 1 70 ? -13.456 -1.230 25.681 1.00 48.84 70 ARG A C 1
ATOM 580 O O . ARG A 1 70 ? -14.582 -0.847 25.967 1.00 48.84 70 ARG A O 1
ATOM 587 N N . ASP A 1 71 ? -12.511 -1.451 26.603 1.00 48.09 71 ASP A N 1
ATOM 588 C CA . ASP A 1 71 ? -12.760 -1.410 28.059 1.00 48.09 71 ASP A CA 1
ATOM 589 C C . ASP A 1 71 ? -11.778 -0.538 28.879 1.00 48.09 71 ASP A C 1
ATOM 591 O O . ASP A 1 71 ? -11.581 -0.767 30.068 1.00 48.09 71 ASP A O 1
ATOM 595 N N . GLU A 1 72 ? -11.211 0.536 28.316 1.00 50.97 72 GLU A N 1
ATOM 596 C CA . GLU A 1 72 ? -10.492 1.554 29.120 1.00 50.97 72 GLU A CA 1
ATOM 597 C C . GLU A 1 72 ? -11.376 2.747 29.524 1.00 50.97 72 GLU A C 1
ATOM 599 O O . GLU A 1 72 ? -10.913 3.865 29.741 1.00 50.97 72 GLU A O 1
ATOM 604 N N . SER A 1 73 ? -12.676 2.519 29.734 1.00 48.56 73 SER A N 1
ATOM 605 C CA . SER A 1 73 ? -13.473 3.419 30.576 1.00 48.56 73 SER A CA 1
ATOM 606 C C . SER A 1 73 ? -13.313 3.068 32.062 1.00 48.56 73 SER A C 1
ATOM 608 O O . SER A 1 73 ? -14.311 2.928 32.766 1.00 48.56 73 SER A O 1
ATOM 610 N N . SER A 1 74 ? -12.087 2.881 32.559 1.00 48.47 74 SER A N 1
ATOM 611 C CA . SER A 1 74 ? -11.863 2.721 34.003 1.00 48.47 74 SER A CA 1
ATOM 612 C C . SER A 1 74 ? -10.471 3.118 34.509 1.00 48.47 74 SER A C 1
ATOM 614 O O . SER A 1 74 ? -10.104 2.699 35.597 1.00 48.47 74 SER A O 1
ATOM 616 N N . ASP A 1 75 ? -9.739 3.994 33.819 1.00 43.03 75 ASP A N 1
ATOM 617 C CA . ASP A 1 75 ? -8.595 4.688 34.431 1.00 43.03 75 ASP A CA 1
ATOM 618 C C . ASP A 1 75 ? -9.019 6.093 34.864 1.00 43.03 75 ASP A C 1
ATOM 620 O O . ASP A 1 75 ? -8.755 7.116 34.236 1.00 43.03 75 ASP A O 1
ATOM 624 N N . SER A 1 76 ? -9.756 6.144 35.969 1.00 49.47 76 SER A N 1
ATOM 625 C CA . SER A 1 76 ? -9.916 7.378 36.733 1.00 49.47 76 SER A CA 1
ATOM 626 C C . SER A 1 76 ? -9.643 7.108 38.206 1.00 49.47 76 SER A C 1
ATOM 628 O O . SER A 1 76 ? -10.474 7.413 39.062 1.00 49.47 76 SER A O 1
ATOM 630 N N . GLU A 1 77 ? -8.446 6.624 38.512 1.00 58.59 77 GLU A N 1
ATOM 631 C CA . GLU A 1 77 ? -7.857 6.809 39.837 1.00 58.59 77 GLU A CA 1
ATOM 632 C C . GLU A 1 77 ? -6.871 7.980 39.793 1.00 58.59 77 GLU A C 1
ATOM 634 O O . GLU A 1 77 ? -5.674 7.858 40.013 1.00 58.59 77 GLU A O 1
ATOM 639 N N . THR A 1 78 ? -7.387 9.176 39.484 1.00 55.22 78 THR A N 1
ATOM 640 C CA . THR A 1 78 ? -6.689 10.401 39.890 1.00 55.22 78 THR A CA 1
ATOM 641 C C . THR A 1 78 ? -6.847 10.513 41.404 1.00 55.22 78 THR A C 1
ATOM 643 O O . THR A 1 78 ? -7.867 11.025 41.881 1.00 55.22 78 THR A O 1
ATOM 646 N N . GLU A 1 79 ? -5.877 9.987 42.145 1.00 65.38 79 GLU A N 1
ATOM 647 C CA . GLU A 1 79 ? -5.721 10.222 43.578 1.00 65.38 79 GLU A CA 1
ATOM 648 C C . GLU A 1 79 ? -5.539 11.733 43.795 1.00 65.38 79 GLU A C 1
ATOM 650 O O . GLU A 1 79 ? -4.476 12.300 43.546 1.00 65.38 79 GLU A O 1
ATOM 655 N N . LEU A 1 80 ? -6.618 12.431 44.162 1.00 65.12 80 LEU A N 1
ATOM 656 C CA . LEU A 1 80 ? -6.529 13.829 44.571 1.00 65.12 80 LEU A CA 1
ATOM 657 C C . LEU A 1 80 ? -6.091 13.861 46.028 1.00 65.12 80 LEU A C 1
ATOM 659 O O . LEU A 1 80 ? -6.702 13.197 46.859 1.00 65.12 80 LEU A O 1
ATOM 663 N N . TYR A 1 81 ? -5.088 14.672 46.331 1.00 74.25 81 TYR A N 1
ATOM 664 C CA . TYR A 1 81 ? -4.649 14.946 47.691 1.00 74.25 81 TYR A CA 1
ATOM 665 C C . TYR A 1 81 ? -5.027 16.385 48.053 1.00 74.25 81 TYR A C 1
ATOM 667 O O . TYR A 1 81 ? -5.011 17.264 47.187 1.00 74.25 81 TYR A O 1
ATOM 675 N N . ASP A 1 82 ? -5.426 16.624 49.299 1.00 71.75 82 ASP A N 1
ATOM 676 C CA . ASP A 1 82 ? -5.677 17.981 49.783 1.00 71.75 82 ASP A CA 1
ATOM 677 C C . ASP A 1 82 ? -4.362 18.739 50.031 1.00 71.75 82 ASP A C 1
ATOM 679 O O . ASP A 1 82 ? -3.262 18.206 49.882 1.00 71.75 82 ASP A O 1
ATOM 683 N N . GLU A 1 83 ? -4.468 20.007 50.422 1.00 72.00 83 GLU A N 1
ATOM 684 C CA . GLU A 1 83 ? -3.327 20.871 50.752 1.00 72.00 83 GLU A CA 1
ATOM 685 C C . GLU A 1 83 ? -2.451 20.351 51.909 1.00 72.00 83 GLU A C 1
ATOM 687 O O . GLU A 1 83 ? -1.339 20.839 52.104 1.00 72.00 83 GLU A O 1
ATOM 692 N N . THR A 1 84 ? -2.922 19.338 52.646 1.00 77.56 84 THR A N 1
ATOM 693 C CA . THR A 1 84 ? -2.187 18.653 53.718 1.00 77.56 84 THR A CA 1
ATOM 694 C C . THR A 1 84 ? -1.599 17.306 53.285 1.00 77.56 84 THR A C 1
ATOM 696 O O . THR A 1 84 ? -0.897 16.662 54.065 1.00 77.56 84 THR A O 1
ATOM 699 N N . GLY A 1 85 ? -1.834 16.888 52.037 1.00 70.25 85 GLY A N 1
ATOM 700 C CA . GLY A 1 85 ? -1.358 15.622 51.488 1.00 70.25 85 GLY A CA 1
ATOM 701 C C . GLY A 1 85 ? -2.210 14.412 51.876 1.00 70.25 85 GLY A C 1
ATOM 702 O O . GLY A 1 85 ? -1.733 13.286 51.756 1.00 70.25 85 GLY A O 1
ATOM 703 N N . ALA A 1 86 ? -3.451 14.604 52.337 1.00 78.62 86 ALA A N 1
ATOM 704 C CA . ALA A 1 86 ? -4.365 13.502 52.631 1.00 78.62 86 ALA A CA 1
ATOM 705 C C . ALA A 1 86 ? -5.228 13.144 51.403 1.00 78.62 86 ALA A C 1
ATOM 707 O O . ALA A 1 86 ? -5.649 14.041 50.667 1.00 78.62 86 ALA A O 1
ATOM 708 N N . PRO A 1 87 ? -5.508 11.849 51.153 1.00 72.75 87 PRO A N 1
ATOM 709 C CA . PRO A 1 87 ? -6.288 11.424 49.995 1.00 72.75 87 PRO A CA 1
ATOM 710 C C . PRO A 1 87 ? -7.745 11.897 50.103 1.00 72.75 87 PRO A C 1
ATOM 712 O O . PRO A 1 87 ? -8.481 11.547 51.029 1.00 72.75 87 PRO A O 1
ATOM 715 N N . VAL A 1 88 ? -8.187 12.672 49.115 1.00 68.19 88 VAL A N 1
ATOM 716 C CA . VAL A 1 88 ? -9.549 13.191 48.988 1.00 68.19 88 VAL A CA 1
ATOM 717 C C . VAL A 1 88 ? -10.374 12.212 48.163 1.00 68.19 88 VAL A C 1
ATOM 719 O O . VAL A 1 88 ? -10.316 12.183 46.931 1.00 68.19 88 VAL A O 1
ATOM 722 N N . ALA A 1 89 ? -11.207 11.421 48.839 1.00 65.38 89 ALA A N 1
ATOM 723 C CA . ALA A 1 89 ? -12.192 10.586 48.165 1.00 65.38 89 ALA A CA 1
ATOM 724 C C . ALA A 1 89 ? -13.181 11.473 47.387 1.00 65.38 89 ALA A C 1
ATOM 726 O O . ALA A 1 89 ? -13.978 12.212 47.974 1.00 65.38 89 ALA A O 1
ATOM 727 N N . LYS A 1 90 ? -13.168 11.392 46.049 1.00 60.41 90 LYS A N 1
ATOM 728 C CA . LYS A 1 90 ? -14.185 12.053 45.222 1.00 60.41 90 LYS A CA 1
ATOM 729 C C . LYS A 1 90 ? -15.555 11.494 45.609 1.00 60.41 90 LYS A C 1
ATOM 731 O O . LYS A 1 90 ? -15.833 10.310 45.408 1.00 60.41 90 LYS A O 1
ATOM 736 N N . LYS A 1 91 ? -16.454 12.343 46.121 1.00 58.91 91 LYS A N 1
ATOM 737 C CA . LYS A 1 91 ? -17.881 12.001 46.171 1.00 58.91 91 LYS A CA 1
ATOM 738 C C . LYS A 1 91 ? -18.304 11.691 44.741 1.00 58.91 91 LYS A C 1
ATOM 740 O O . LYS A 1 91 ? -18.243 12.569 43.883 1.00 58.91 91 LYS A O 1
ATOM 745 N N . LYS A 1 92 ? -18.711 10.443 44.490 1.00 53.53 92 LYS A N 1
ATOM 746 C CA . LYS A 1 92 ? -19.295 10.031 43.213 1.00 53.53 92 LYS A CA 1
ATOM 747 C C . LYS A 1 92 ? -20.467 10.970 42.934 1.00 53.53 92 LYS A C 1
ATOM 749 O O . LYS A 1 92 ? -21.527 10.832 43.543 1.00 53.53 92 LYS A O 1
ATOM 754 N N . CYS A 1 93 ? -20.273 11.945 42.047 1.00 47.38 93 CYS A N 1
ATOM 755 C CA . CYS A 1 93 ? -21.403 12.602 41.417 1.00 47.38 93 CYS A CA 1
ATOM 756 C C . CYS A 1 93 ? -22.166 11.473 40.742 1.00 47.38 93 CYS A C 1
ATOM 758 O O . CYS A 1 93 ? -21.631 10.814 39.848 1.00 47.38 93 CYS A O 1
ATOM 760 N N . LYS A 1 94 ? -23.385 11.206 41.213 1.00 55.25 94 LYS A N 1
ATOM 761 C CA . LYS A 1 94 ? -24.345 10.447 40.426 1.00 55.25 94 LYS A CA 1
ATOM 762 C C . LYS A 1 94 ? -24.438 11.219 39.117 1.00 55.25 94 LYS A C 1
ATOM 764 O O . LYS A 1 94 ? -24.990 12.315 39.102 1.00 55.25 94 LYS A O 1
ATOM 769 N N . ARG A 1 95 ? -23.795 10.715 38.058 1.00 53.75 95 ARG A N 1
ATOM 770 C CA . ARG A 1 95 ? -24.097 11.165 36.704 1.00 53.75 95 ARG A CA 1
ATOM 771 C C . ARG A 1 95 ? -25.596 10.948 36.609 1.00 53.75 95 ARG A C 1
ATOM 773 O O . ARG A 1 95 ? -26.046 9.813 36.749 1.00 53.75 95 ARG A O 1
ATOM 780 N N . ASN A 1 96 ? -26.364 12.031 36.555 1.00 54.34 96 ASN A N 1
ATOM 781 C CA . ASN A 1 96 ? -27.777 11.905 36.264 1.00 54.34 96 ASN A CA 1
ATOM 782 C C . ASN A 1 96 ? -27.843 11.084 34.979 1.00 54.34 96 ASN A C 1
ATOM 784 O O . ASN A 1 96 ? -27.204 11.456 33.991 1.00 54.34 96 ASN A O 1
ATOM 788 N N . ASN A 1 97 ? -28.535 9.948 35.034 1.00 51.91 97 ASN A N 1
ATOM 789 C CA . ASN A 1 97 ? -28.890 9.154 33.868 1.00 51.91 97 ASN A CA 1
ATOM 790 C C . ASN A 1 97 ? -29.869 9.994 33.040 1.00 51.91 97 ASN A C 1
ATOM 792 O O . ASN A 1 97 ? -31.072 9.766 33.063 1.00 51.91 97 ASN A O 1
ATOM 796 N N . HIS A 1 98 ? -29.375 11.055 3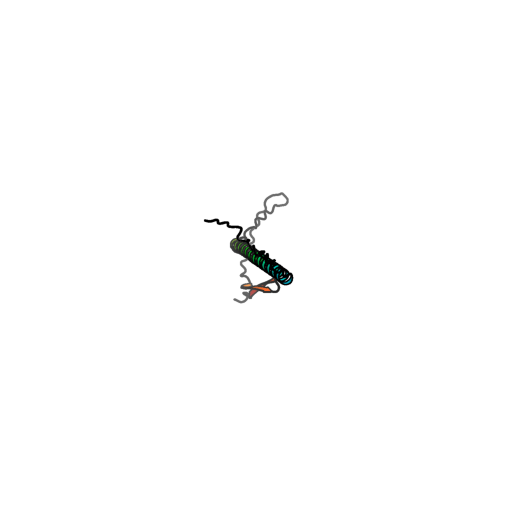2.413 1.00 56.75 98 HIS A N 1
ATOM 797 C CA . HIS A 1 98 ? -30.083 11.683 31.324 1.00 56.75 98 HIS A CA 1
ATOM 798 C C . HIS A 1 98 ? -29.850 10.770 30.135 1.00 56.75 98 HIS A C 1
ATOM 800 O O . HIS A 1 98 ? -28.700 10.563 29.738 1.00 56.75 98 HIS A O 1
ATOM 806 N N . ASP A 1 99 ? -30.934 10.189 29.626 1.00 62.75 99 ASP A N 1
ATOM 807 C CA . ASP A 1 99 ? -30.889 9.473 28.364 1.00 62.75 99 ASP A CA 1
ATOM 808 C C . ASP A 1 99 ? -30.205 10.375 27.330 1.00 62.75 99 ASP A C 1
ATOM 810 O O . ASP A 1 99 ? -30.491 11.581 27.267 1.00 62.75 99 ASP A O 1
ATOM 814 N N . PRO A 1 100 ? -29.232 9.845 26.574 1.00 64.88 100 PRO A N 1
ATOM 815 C CA . PRO A 1 100 ? -28.475 10.658 25.648 1.00 64.88 100 PRO A CA 1
ATOM 816 C C . PRO A 1 100 ? -29.436 11.252 24.614 1.00 64.88 100 PRO A C 1
ATOM 818 O O . PRO A 1 100 ? -30.125 10.533 23.894 1.00 64.88 100 PRO A O 1
ATOM 821 N N . LEU A 1 101 ? -29.469 12.587 24.535 1.00 72.06 101 LEU A N 1
ATOM 822 C CA . LEU A 1 101 ? -30.293 13.326 23.568 1.00 72.06 101 LEU A CA 1
ATOM 823 C C . LEU A 1 101 ? -29.932 12.983 22.117 1.00 72.06 101 LEU A C 1
ATOM 825 O O . LEU A 1 101 ? -30.720 13.255 21.219 1.00 72.06 101 LEU A O 1
ATOM 829 N N . LEU A 1 102 ? -28.743 12.424 21.887 1.00 78.38 102 LEU A N 1
ATOM 830 C CA . LEU A 1 102 ? -28.268 11.966 20.591 1.00 78.38 102 LEU A CA 1
ATOM 831 C C . LEU A 1 102 ? -27.801 10.514 20.716 1.00 78.38 102 LEU A C 1
ATOM 833 O O . LEU A 1 102 ? -26.895 10.222 21.495 1.00 78.38 102 LEU A O 1
ATOM 837 N N . ILE A 1 103 ? -28.414 9.625 19.944 1.00 83.88 103 ILE A N 1
ATOM 838 C CA . ILE A 1 103 ? -28.039 8.217 19.825 1.00 83.88 103 ILE A CA 1
ATOM 839 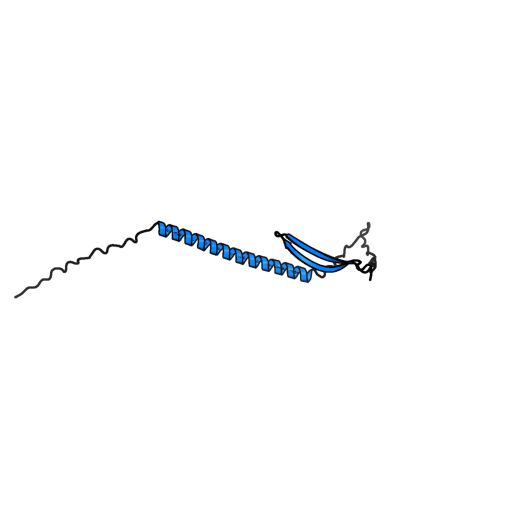C C . ILE A 1 103 ? -27.246 8.054 18.532 1.00 83.88 103 ILE A C 1
ATOM 841 O O . ILE A 1 103 ? -27.604 8.624 17.502 1.00 83.88 103 ILE A O 1
ATOM 845 N N . ILE A 1 104 ? -26.154 7.298 18.588 1.00 86.31 104 ILE A N 1
ATOM 846 C CA . ILE A 1 104 ? -25.395 6.943 17.389 1.00 86.31 104 ILE A CA 1
ATOM 847 C C . ILE A 1 104 ? -26.214 5.917 16.609 1.00 86.31 104 ILE A C 1
ATOM 849 O O . ILE A 1 104 ? -26.506 4.844 17.130 1.00 86.31 104 ILE A O 1
ATOM 853 N N . ASP A 1 105 ? -26.573 6.269 15.382 1.00 89.19 105 ASP A N 1
ATOM 854 C CA . ASP A 1 105 ? -27.280 5.383 14.457 1.00 89.19 105 ASP A CA 1
ATOM 855 C C . ASP A 1 105 ? -26.290 4.532 13.671 1.00 89.19 105 ASP A C 1
ATOM 857 O O . ASP A 1 105 ? -26.378 3.308 13.639 1.00 89.19 105 ASP A O 1
ATOM 861 N N . ASP A 1 106 ? -25.292 5.197 13.089 1.00 89.81 106 ASP A N 1
ATOM 862 C CA . ASP A 1 106 ? -24.325 4.553 12.217 1.00 89.81 106 ASP A CA 1
ATOM 863 C C . ASP A 1 106 ? -22.991 5.303 12.219 1.00 89.81 106 ASP A C 1
ATOM 865 O O . ASP A 1 106 ? -22.919 6.516 12.453 1.00 89.81 106 ASP A O 1
ATOM 869 N N . ILE A 1 107 ? -21.922 4.564 11.955 1.00 93.44 107 ILE A N 1
ATOM 870 C CA . ILE A 1 107 ? -20.565 5.080 11.829 1.00 93.44 107 ILE A CA 1
ATOM 871 C C . ILE A 1 107 ? -20.009 4.550 10.518 1.00 93.44 107 ILE A C 1
ATOM 873 O O . ILE A 1 107 ? -19.841 3.345 10.343 1.00 93.44 107 ILE A O 1
ATOM 877 N N . TRP A 1 108 ? -19.644 5.457 9.620 1.00 93.19 108 TRP A N 1
ATOM 878 C CA . TRP A 1 108 ? -19.017 5.101 8.356 1.00 93.19 108 TRP A CA 1
ATOM 879 C C . TRP A 1 108 ? -17.631 5.722 8.251 1.00 93.19 108 TRP A C 1
ATOM 881 O O . TRP A 1 108 ? -17.340 6.786 8.802 1.00 93.19 108 TRP A O 1
ATOM 891 N N . HIS A 1 109 ? -16.756 5.052 7.512 1.00 93.56 109 HIS A N 1
ATOM 892 C CA . HIS A 1 109 ? -15.412 5.536 7.247 1.00 93.56 109 HIS A CA 1
ATOM 893 C C . HIS A 1 109 ? -15.095 5.471 5.756 1.00 93.56 109 HIS A C 1
ATOM 895 O O . HIS A 1 109 ? -15.486 4.538 5.052 1.00 93.56 109 HIS A O 1
ATOM 901 N N . ARG A 1 110 ? -14.349 6.458 5.261 1.00 92.62 110 ARG A N 1
ATOM 902 C CA . ARG A 1 110 ? -13.894 6.506 3.869 1.00 92.62 110 ARG A CA 1
ATOM 903 C C . ARG A 1 110 ? -12.476 7.051 3.789 1.00 92.62 110 ARG A C 1
ATOM 905 O O . ARG A 1 110 ? -12.125 7.977 4.514 1.00 92.62 110 ARG A O 1
ATOM 912 N N . ILE A 1 111 ? -11.682 6.495 2.877 1.00 93.69 111 ILE A N 1
ATOM 913 C CA . ILE A 1 111 ? -10.344 6.997 2.558 1.00 93.69 111 ILE A CA 1
ATOM 914 C C . ILE A 1 111 ? -10.444 7.836 1.279 1.00 93.69 111 ILE A C 1
ATOM 916 O O . ILE A 1 111 ? -10.922 7.344 0.257 1.00 93.69 111 ILE A O 1
ATOM 920 N N . ILE A 1 112 ? -10.025 9.103 1.344 1.00 93.25 112 ILE A N 1
ATOM 921 C CA . ILE A 1 112 ? -9.926 10.018 0.193 1.00 93.25 112 ILE A CA 1
ATOM 922 C C . ILE A 1 112 ? -8.549 10.677 0.244 1.00 93.25 112 ILE A C 1
ATOM 924 O O . ILE A 1 112 ? -8.179 11.219 1.281 1.00 93.25 112 ILE A O 1
ATOM 928 N N . ASP A 1 113 ? -7.783 10.609 -0.847 1.00 88.25 113 ASP A N 1
ATOM 929 C CA . ASP A 1 113 ? -6.431 11.179 -0.951 1.00 88.25 113 ASP A CA 1
ATOM 930 C C . ASP A 1 113 ? -5.536 10.862 0.258 1.00 88.25 113 ASP A C 1
ATOM 932 O O . ASP A 1 113 ? -4.892 11.740 0.829 1.00 88.25 113 ASP A O 1
ATOM 936 N N . HIS A 1 114 ? -5.501 9.584 0.657 1.00 91.38 114 HIS A N 1
ATOM 937 C CA . HIS A 1 114 ? -4.695 9.079 1.780 1.00 91.38 114 HIS A CA 1
ATOM 938 C C . HIS A 1 114 ? -5.101 9.642 3.156 1.00 91.38 114 HIS A C 1
ATOM 940 O O . HIS A 1 114 ? -4.392 9.453 4.144 1.00 91.38 114 HIS A O 1
ATOM 946 N N . LYS A 1 115 ? -6.255 10.312 3.251 1.00 91.44 115 LYS A N 1
ATOM 947 C CA . LYS A 1 115 ? -6.827 10.815 4.502 1.00 91.44 115 LYS A CA 1
ATOM 948 C C . LYS A 1 115 ? -8.014 9.961 4.918 1.00 91.44 115 LYS A C 1
ATOM 950 O O . LYS A 1 115 ? -8.867 9.618 4.099 1.00 91.44 115 LYS A O 1
ATOM 955 N N 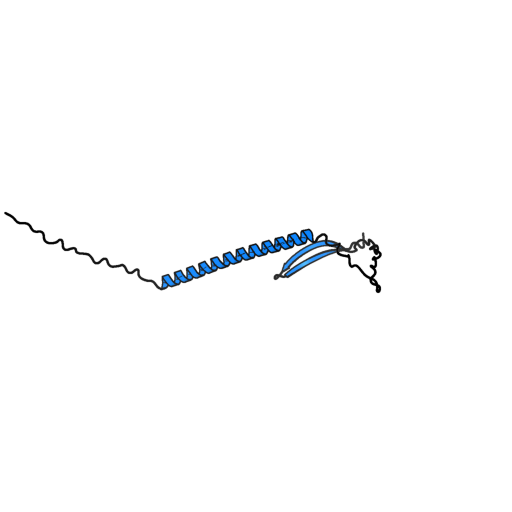. TRP A 1 116 ? -8.074 9.656 6.208 1.00 93.38 116 TRP A N 1
ATOM 956 C CA . TRP A 1 116 ? -9.205 8.974 6.825 1.00 93.38 116 TRP A CA 1
ATOM 957 C C . TRP A 1 116 ? -10.293 9.985 7.171 1.00 93.38 116 TRP A C 1
ATOM 959 O O . TRP A 1 116 ? -10.041 10.965 7.870 1.00 93.38 116 TRP A O 1
ATOM 969 N N . ILE A 1 117 ? -11.505 9.732 6.690 1.00 93.81 117 ILE A N 1
ATOM 970 C CA . ILE A 1 117 ? -12.706 10.486 7.039 1.00 93.81 117 ILE A CA 1
ATOM 971 C C . ILE A 1 117 ? -13.621 9.542 7.808 1.00 93.81 117 ILE A C 1
ATOM 973 O O . ILE A 1 117 ? -13.936 8.457 7.318 1.00 93.81 117 ILE A O 1
ATOM 977 N N . ILE A 1 118 ? -14.040 9.963 8.998 1.00 95.00 118 ILE A N 1
ATOM 978 C CA . ILE A 1 118 ? -14.992 9.242 9.842 1.00 95.00 118 ILE A CA 1
ATOM 979 C C . ILE A 1 118 ? -16.247 10.103 9.934 1.00 95.00 118 ILE A C 1
ATOM 981 O O . ILE A 1 118 ? -16.179 11.254 10.368 1.00 95.00 118 ILE A O 1
ATOM 985 N N . GLY A 1 119 ? -17.376 9.556 9.497 1.00 91.81 119 GLY A N 1
ATOM 986 C CA . GLY A 1 119 ? -18.691 10.159 9.658 1.00 91.81 119 GLY A CA 1
ATOM 987 C C . GLY A 1 119 ? -19.480 9.421 10.729 1.00 91.81 119 GLY A C 1
ATOM 988 O O . GLY A 1 119 ? -19.499 8.193 10.757 1.00 91.81 119 GLY A O 1
ATOM 989 N N . ILE A 1 120 ? -20.122 10.178 11.616 1.00 93.56 120 ILE A N 1
ATOM 990 C CA . ILE A 1 120 ? -20.980 9.643 12.674 1.00 93.56 120 ILE A CA 1
ATOM 991 C C . ILE A 1 120 ? -22.382 10.195 12.441 1.00 93.56 120 ILE A C 1
ATOM 993 O O . ILE A 1 120 ? -22.585 11.411 12.471 1.00 93.56 120 ILE A O 1
ATOM 997 N N . ASN A 1 121 ? -23.337 9.303 12.211 1.00 90.44 121 ASN A N 1
ATOM 998 C CA . ASN A 1 121 ? -24.745 9.642 12.086 1.00 90.44 121 ASN A CA 1
ATOM 999 C C . ASN A 1 121 ? -25.373 9.639 13.483 1.00 90.44 121 ASN A C 1
ATOM 1001 O O . ASN A 1 121 ? -25.285 8.654 14.219 1.00 90.44 121 ASN A O 1
ATOM 1005 N N . LEU A 1 122 ? -25.993 10.758 13.858 1.00 91.06 122 LEU A N 1
ATOM 1006 C CA . LEU A 1 122 ? -26.618 10.946 15.166 1.00 91.06 122 LEU A CA 1
ATOM 1007 C C . LEU A 1 122 ? -28.129 11.130 15.000 1.00 91.06 122 LEU A C 1
ATOM 1009 O O . LEU A 1 122 ? -28.571 11.994 14.242 1.00 91.06 122 LEU A O 1
ATOM 1013 N N . ILE A 1 123 ? -28.914 10.360 15.749 1.00 87.25 123 ILE A N 1
ATOM 1014 C CA . ILE A 1 123 ? -30.369 10.494 15.862 1.00 87.25 123 ILE A CA 1
ATOM 1015 C C . ILE A 1 123 ? -30.702 11.255 17.136 1.00 87.25 123 ILE A C 1
ATOM 1017 O O . ILE A 1 123 ? -30.224 10.922 18.215 1.00 87.25 123 ILE A O 1
ATOM 1021 N N . ASN A 1 124 ? -31.564 12.261 17.024 1.00 84.88 124 ASN A N 1
ATOM 1022 C CA . ASN A 1 124 ? -32.049 13.013 18.172 1.00 84.88 124 ASN A CA 1
ATOM 1023 C C . ASN A 1 124 ? -33.170 12.256 18.905 1.00 84.88 124 ASN A C 1
ATOM 1025 O O . ASN A 1 124 ? -34.235 12.031 18.336 1.00 84.88 124 ASN A O 1
ATOM 1029 N N . ASN A 1 125 ? -32.937 11.932 20.177 1.00 77.88 125 ASN A N 1
ATOM 1030 C CA . ASN A 1 125 ? -33.857 11.216 21.058 1.00 77.88 125 ASN A CA 1
ATOM 1031 C C . ASN A 1 125 ? -34.687 12.137 21.981 1.00 77.88 125 ASN A C 1
ATOM 1033 O O . ASN A 1 125 ? -35.366 11.675 22.886 1.00 77.88 125 ASN A O 1
ATOM 1037 N N . SER A 1 126 ? -34.663 13.458 21.775 1.00 71.75 126 SER A N 1
ATOM 1038 C CA . SER A 1 126 ? -35.396 14.434 22.612 1.00 71.75 126 SER A CA 1
ATOM 1039 C C . SER A 1 126 ? -36.928 14.410 22.473 1.00 71.75 126 SER A C 1
ATOM 1041 O O . SER A 1 126 ? -37.599 15.217 23.116 1.00 71.75 126 SER A O 1
ATOM 1043 N N . LYS A 1 127 ? -37.494 13.551 21.612 1.00 59.12 127 LYS A N 1
ATOM 1044 C CA . LYS A 1 127 ? -38.933 13.530 21.279 1.00 59.12 127 LYS A CA 1
ATOM 1045 C C . LYS A 1 127 ? -39.592 12.141 21.325 1.00 59.12 127 LYS A C 1
ATOM 1047 O O . LYS A 1 127 ? -40.687 12.008 20.777 1.00 59.12 127 LYS A O 1
ATOM 1052 N N . GLN A 1 128 ? -38.951 11.135 21.921 1.00 50.47 128 GLN A N 1
ATOM 1053 C CA . GLN A 1 128 ? -39.625 9.876 22.267 1.00 50.47 128 GLN A CA 1
ATOM 1054 C C . GLN A 1 128 ? -40.230 9.943 23.666 1.00 50.47 128 GLN A C 1
ATOM 1056 O O . GLN A 1 128 ? -39.600 10.568 24.547 1.00 50.47 128 GLN A O 1
#

Secondary structure (DSSP, 8-state):
------------------------HHHHHHHHHHHHHHHHHHHHHHHHHHHHHHHHHHHHHHHHHHHHGGG-TT------B-TTS-B----------PPPSEEEEEEEEEEETTEEEEEEEEEE-TT-

Nearest PDB structures (foldseek):
  6z1p-assembly1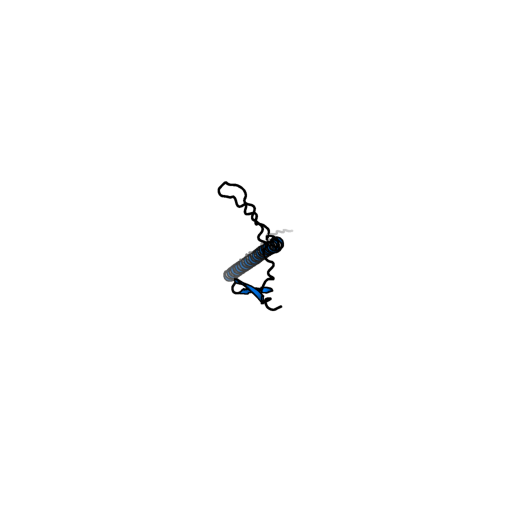_BX  TM=7.167E-01  e=7.283E+00  Tetrahymena thermophila SB210

Foldseek 3Di:
DDDDDDDDPDPPPPPPPPPPPPDDVVVVVVVVVVVVVVVVVVVVVVVVVVVVVVVVVVVVVVVVCVVPVPPPPPPPPPQDAPPVRHGDDPPPPPPPPPPPQWDFPDWDWDADPNDIDIDTDIDGPPPD

Mean predicted aligned error: 21.24 Å

pLDDT: mean 76.4, std 18.58, range [38.97, 97.94]

Solvent-accessible surface area (backbone atoms only — not comparable to full-atom values): 8415 Å² total; per-residue (Å²): 135,82,82,89,80,94,78,72,88,73,76,78,72,69,78,76,73,76,77,73,72,82,83,52,69,66,58,53,52,50,49,54,52,50,52,51,52,52,50,52,51,53,50,52,52,52,53,50,50,53,51,48,56,53,49,52,54,48,50,52,52,51,49,54,45,60,66,65,61,74,70,68,90,70,85,76,81,77,83,41,58,47,101,85,67,49,82,52,78,76,77,80,72,75,74,75,87,65,77,62,51,58,41,78,74,48,77,50,74,48,79,57,96,94,38,84,45,79,48,76,43,71,42,76,50,82,82,118

Organism: Aphidius gifuensis (NCBI:txid684658)